Protein AF-A0AAW2QGE9-F1 (afdb_monomer)

Solvent-accessible surface area (backbone atoms only — not comparable to full-atom values): 7612 Å² total; per-residue (Å²): 109,71,64,53,29,73,77,68,67,54,54,62,68,61,48,29,54,50,45,50,55,50,53,77,72,43,69,96,86,63,92,68,55,88,36,48,67,51,45,48,47,55,51,52,72,63,53,71,72,66,48,79,38,43,23,31,71,86,64,82,50,62,44,52,81,90,42,48,84,54,62,49,35,92,86,76,66,45,52,31,42,72,37,82,89,77,62,40,60,54,27,75,43,81,44,66,64,59,68,68,48,50,53,51,50,52,51,50,49,54,70,74,48,74,70,83,78,74,78,73,76,79,77,127

Foldseek 3Di:
DVVCCVVVVDDQVVQQVVQVVVCVVDPVPAPGQNGPVSVVVLVVLLVFDWDKWQAFLVRPDTCDDPNVPDQADPPPRGGQAPDPVVRHGPDIDIHGDPVSNVVSVVVCCCVRDVPDPPPPPPDD

Radius of gyration: 22.8 Å; Cα contacts (8 Å, |Δi|>4): 123; chains: 1; bounding box: 50×19×60 Å

Mean predicted aligned error: 11.17 Å

Structure (mmCIF, N/CA/C/O backbone):
data_AF-A0AAW2QGE9-F1
#
_entry.id   AF-A0AAW2QGE9-F1
#
loop_
_atom_site.group_PDB
_atom_site.id
_atom_site.type_symbol
_atom_site.label_atom_id
_atom_site.label_alt_id
_atom_site.label_comp_id
_atom_site.label_asym_id
_atom_site.label_entity_id
_atom_site.label_seq_id
_atom_site.pdbx_PDB_ins_code
_atom_site.Cartn_x
_atom_site.Cartn_y
_atom_site.Cartn_z
_atom_site.occupancy
_atom_site.B_iso_or_equiv
_atom_site.auth_seq_id
_atom_site.auth_comp_id
_atom_site.auth_asym_id
_atom_site.auth_atom_id
_atom_site.pdbx_PDB_model_num
ATOM 1 N N . MET A 1 1 ? 14.326 -8.082 -13.472 1.00 71.75 1 MET A N 1
ATOM 2 C CA . MET A 1 1 ? 15.518 -7.233 -13.233 1.00 71.75 1 MET A CA 1
ATOM 3 C C . MET A 1 1 ? 15.509 -6.536 -11.875 1.00 71.75 1 MET A C 1
ATOM 5 O O . MET A 1 1 ? 16.349 -6.868 -11.055 1.00 71.75 1 MET A O 1
ATOM 9 N N . LEU A 1 2 ? 14.560 -5.638 -11.576 1.00 82.00 2 LEU A N 1
ATOM 10 C CA . LEU A 1 2 ? 14.569 -4.886 -10.303 1.00 82.00 2 LEU A CA 1
ATOM 11 C C . LEU A 1 2 ? 14.412 -5.759 -9.047 1.00 82.00 2 LEU A C 1
ATOM 13 O O . LEU A 1 2 ? 15.006 -5.464 -8.017 1.00 82.00 2 LEU A O 1
ATOM 17 N N . GLN A 1 3 ? 13.674 -6.869 -9.144 1.00 79.88 3 GLN A N 1
ATOM 18 C CA . GLN A 1 3 ? 13.571 -7.849 -8.055 1.00 79.88 3 GLN A CA 1
ATOM 19 C C . GLN A 1 3 ? 14.913 -8.542 -7.779 1.00 79.88 3 GLN A C 1
ATOM 21 O O . GLN A 1 3 ? 15.304 -8.670 -6.628 1.00 79.88 3 GLN A O 1
ATOM 26 N N . LEU A 1 4 ? 15.670 -8.905 -8.823 1.00 81.38 4 LEU A N 1
ATOM 27 C CA . LEU A 1 4 ? 17.019 -9.470 -8.674 1.00 81.38 4 LEU A CA 1
ATOM 28 C C . LEU A 1 4 ? 17.980 -8.454 -8.056 1.00 81.38 4 LEU A C 1
ATOM 30 O O . LEU A 1 4 ? 18.807 -8.814 -7.231 1.00 81.38 4 LEU A O 1
ATOM 34 N N . LYS A 1 5 ? 17.829 -7.165 -8.376 1.00 84.88 5 LYS A N 1
ATOM 35 C CA . LYS A 1 5 ? 18.583 -6.110 -7.698 1.00 84.88 5 LYS A CA 1
ATOM 36 C C . LYS A 1 5 ? 18.309 -6.068 -6.197 1.00 84.88 5 LYS A C 1
ATOM 38 O O . LYS A 1 5 ? 19.254 -6.004 -5.421 1.00 84.88 5 LYS A O 1
ATOM 43 N N . ALA A 1 6 ? 17.037 -6.103 -5.806 1.00 84.75 6 ALA A N 1
ATOM 44 C CA . ALA A 1 6 ? 16.633 -6.047 -4.405 1.00 84.75 6 ALA A CA 1
ATOM 45 C C . ALA A 1 6 ? 17.033 -7.312 -3.626 1.00 84.75 6 ALA A C 1
ATOM 47 O O . ALA A 1 6 ? 17.499 -7.211 -2.498 1.00 84.75 6 ALA A O 1
ATOM 48 N N . LEU A 1 7 ? 16.875 -8.490 -4.235 1.00 89.19 7 LEU A N 1
ATOM 49 C CA . LEU A 1 7 ? 17.130 -9.780 -3.589 1.00 89.19 7 LEU A CA 1
ATOM 50 C C . LEU A 1 7 ? 18.610 -10.178 -3.603 1.00 89.19 7 LEU A C 1
ATOM 52 O O . LEU A 1 7 ? 19.083 -10.804 -2.662 1.00 89.19 7 LEU A O 1
ATOM 56 N N . CYS A 1 8 ? 19.341 -9.824 -4.661 1.00 87.81 8 CYS A N 1
ATOM 57 C CA . CYS A 1 8 ? 20.724 -10.252 -4.883 1.00 87.81 8 CYS A CA 1
ATOM 58 C C . CYS A 1 8 ? 21.737 -9.100 -4.789 1.00 87.81 8 CYS A C 1
ATOM 60 O O . CYS A 1 8 ? 22.904 -9.292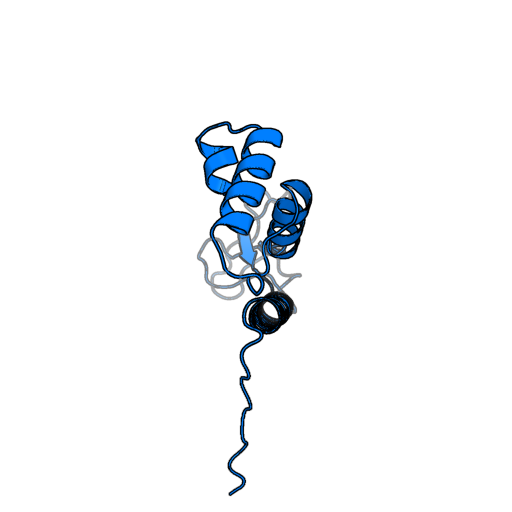 -5.117 1.00 87.81 8 CYS A O 1
ATOM 62 N N . GLY A 1 9 ? 21.314 -7.895 -4.390 1.00 88.50 9 GLY A N 1
ATOM 63 C CA . GLY A 1 9 ? 22.213 -6.767 -4.119 1.00 88.50 9 GLY A CA 1
ATOM 64 C C . GLY A 1 9 ? 22.926 -6.189 -5.346 1.00 88.50 9 GLY A C 1
ATOM 65 O O . GLY A 1 9 ? 24.028 -5.659 -5.222 1.00 88.50 9 GLY A O 1
ATOM 66 N N . TRP A 1 10 ? 22.339 -6.288 -6.543 1.00 91.56 10 TRP A N 1
ATOM 67 C CA . TRP A 1 10 ? 22.992 -5.781 -7.756 1.00 91.56 10 TRP A CA 1
ATOM 68 C C . TRP A 1 10 ? 23.181 -4.260 -7.711 1.00 91.56 10 TRP A C 1
ATOM 70 O O . TRP A 1 10 ? 22.371 -3.517 -7.147 1.00 91.56 10 TRP A O 1
ATOM 80 N N . THR A 1 11 ? 24.228 -3.763 -8.367 1.00 91.19 11 THR A N 1
ATOM 81 C CA . THR A 1 11 ? 24.456 -2.317 -8.512 1.00 91.19 11 THR A CA 1
ATOM 82 C C . THR A 1 11 ? 23.564 -1.734 -9.616 1.00 91.19 11 THR A C 1
ATOM 84 O O . THR A 1 11 ? 22.894 -2.467 -10.340 1.00 91.19 11 THR A O 1
ATOM 87 N N . ASN A 1 12 ? 23.451 -0.403 -9.717 1.00 91.44 12 ASN A N 1
ATOM 88 C CA . ASN A 1 12 ? 22.713 0.209 -10.840 1.00 91.44 12 ASN A CA 1
ATOM 89 C C . ASN A 1 12 ? 23.444 -0.076 -12.160 1.00 91.44 12 ASN A C 1
ATOM 91 O O . ASN A 1 12 ? 22.827 -0.550 -13.103 1.00 91.44 12 ASN A O 1
ATOM 95 N N . LYS A 1 13 ? 24.777 0.061 -12.154 1.00 91.56 13 LYS A N 1
ATOM 96 C CA . LYS A 1 13 ? 25.641 -0.213 -13.309 1.00 91.56 13 LYS A CA 1
ATOM 97 C C . LYS A 1 13 ? 25.466 -1.629 -13.860 1.00 91.56 13 LYS A C 1
ATOM 99 O O . LYS A 1 13 ? 25.402 -1.809 -15.065 1.00 91.56 13 LYS A O 1
ATOM 104 N N . SER A 1 14 ? 25.357 -2.639 -12.993 1.00 91.19 14 SER A N 1
ATOM 105 C CA . SER A 1 14 ? 25.159 -4.020 -13.454 1.00 91.19 14 SER A CA 1
ATOM 106 C C . SER A 1 14 ? 23.769 -4.263 -14.053 1.00 91.19 14 SER A C 1
ATOM 108 O O . SER A 1 14 ? 23.618 -5.153 -14.881 1.00 91.19 14 SER A O 1
ATOM 110 N N . ILE A 1 15 ? 22.753 -3.484 -13.660 1.00 91.12 15 ILE A N 1
ATOM 111 C CA . ILE A 1 15 ? 21.438 -3.498 -14.320 1.00 91.12 15 ILE A CA 1
ATOM 112 C C . ILE A 1 15 ? 21.526 -2.813 -15.688 1.00 91.12 15 ILE A C 1
ATOM 114 O O . ILE A 1 15 ? 20.964 -3.334 -16.644 1.00 91.12 15 ILE A O 1
ATOM 118 N N . ASP A 1 16 ? 22.237 -1.689 -15.789 1.00 91.94 16 ASP A N 1
ATOM 119 C CA . ASP A 1 16 ? 22.404 -0.952 -17.048 1.00 91.94 16 ASP A CA 1
ATOM 120 C C . ASP A 1 16 ? 23.123 -1.810 -18.104 1.00 91.94 16 ASP A C 1
ATOM 122 O O . ASP A 1 16 ? 22.611 -1.973 -19.208 1.00 91.94 16 ASP A O 1
ATOM 126 N N . LEU A 1 17 ? 24.221 -2.475 -17.723 1.00 91.75 17 LEU A N 1
ATOM 127 C CA . LEU A 1 17 ? 24.938 -3.420 -18.591 1.00 91.75 17 LEU A CA 1
ATOM 128 C C . LEU A 1 17 ? 24.062 -4.606 -19.015 1.00 91.75 17 LEU A C 1
ATOM 130 O O . LEU A 1 17 ? 24.101 -5.039 -20.162 1.00 91.75 17 LEU A O 1
ATOM 134 N N . LEU A 1 18 ? 23.235 -5.134 -18.106 1.00 90.75 18 LEU A N 1
ATOM 135 C CA . LEU A 1 18 ? 22.286 -6.189 -18.457 1.00 90.75 18 LEU A CA 1
ATOM 136 C C . LEU A 1 18 ? 21.242 -5.688 -19.470 1.00 90.75 18 LEU A C 1
ATOM 138 O O . LEU A 1 18 ? 20.872 -6.429 -20.374 1.00 90.75 18 LEU A O 1
ATOM 142 N N . LEU A 1 19 ? 20.765 -4.448 -19.338 1.00 89.75 19 LEU A N 1
ATOM 143 C CA . LEU A 1 19 ? 19.826 -3.844 -20.289 1.00 89.75 19 LEU A CA 1
ATOM 144 C C . LEU A 1 19 ? 20.453 -3.615 -21.667 1.00 89.75 19 LEU A C 1
ATOM 146 O O . LEU A 1 19 ? 19.739 -3.694 -22.663 1.00 89.75 19 LEU A O 1
ATOM 150 N N . GLU A 1 20 ? 21.746 -3.310 -21.740 1.00 89.31 20 GLU A N 1
ATOM 151 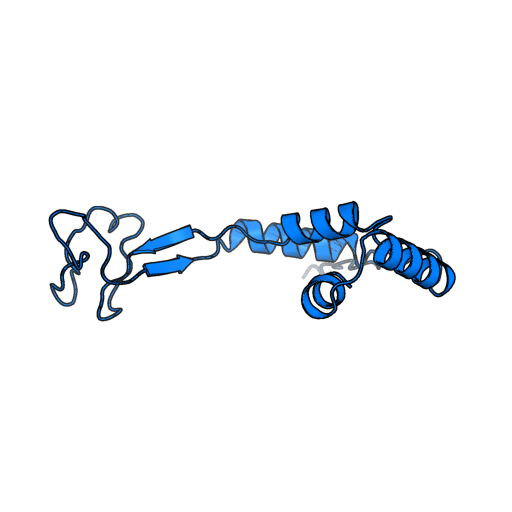C CA . GLU A 1 20 ? 22.499 -3.233 -23.002 1.00 89.31 20 GLU A CA 1
ATOM 152 C C . GLU A 1 20 ? 22.613 -4.614 -23.656 1.00 89.31 20 GLU A C 1
ATOM 154 O O . GLU A 1 20 ? 22.162 -4.788 -24.782 1.00 89.31 20 GLU A O 1
ATOM 159 N N . LEU A 1 21 ? 23.061 -5.628 -22.908 1.00 90.25 21 LEU A N 1
ATOM 160 C CA . LEU A 1 21 ? 23.155 -7.005 -23.410 1.00 90.25 21 LEU A CA 1
ATOM 161 C C . LEU A 1 21 ? 21.813 -7.543 -23.917 1.00 90.25 21 LEU A C 1
ATOM 163 O O . LEU A 1 21 ? 21.751 -8.242 -24.927 1.00 90.25 21 LEU A O 1
ATOM 167 N N . LEU A 1 22 ? 20.724 -7.236 -23.207 1.00 88.19 22 LEU A N 1
ATOM 168 C CA . LEU A 1 22 ? 19.386 -7.638 -23.630 1.00 88.19 22 LEU A CA 1
ATOM 169 C C . LEU A 1 22 ? 18.967 -6.914 -24.911 1.00 88.19 22 LEU A C 1
ATOM 171 O O . LEU A 1 22 ? 18.371 -7.553 -25.769 1.00 88.19 22 LEU A O 1
ATOM 175 N N . ARG A 1 23 ? 19.296 -5.626 -25.070 1.00 86.12 23 ARG A N 1
ATOM 176 C CA . ARG A 1 23 ? 19.019 -4.884 -26.310 1.00 86.12 23 ARG A CA 1
ATOM 177 C C . ARG A 1 23 ? 19.744 -5.495 -27.504 1.00 86.12 23 ARG A C 1
ATOM 179 O O . ARG A 1 23 ? 19.101 -5.706 -28.519 1.00 86.12 23 ARG A O 1
ATOM 186 N N . ASP A 1 24 ? 21.008 -5.871 -27.345 1.00 85.38 24 ASP A N 1
ATOM 187 C CA . ASP A 1 24 ? 21.781 -6.522 -28.412 1.00 85.38 24 ASP A CA 1
ATOM 188 C C . ASP A 1 24 ? 21.257 -7.930 -28.753 1.00 85.38 24 ASP A C 1
ATOM 190 O O . ASP A 1 24 ? 21.447 -8.429 -29.861 1.00 85.38 24 ASP A O 1
ATOM 194 N N . SER A 1 25 ? 20.608 -8.593 -27.790 1.00 88.12 25 SER A N 1
ATOM 195 C CA . SER A 1 25 ? 20.089 -9.958 -27.946 1.00 88.12 25 SER A CA 1
ATOM 196 C C . SER A 1 25 ? 18.678 -10.020 -28.542 1.00 88.12 25 SER A C 1
ATOM 198 O O . SER A 1 25 ? 18.263 -11.079 -29.017 1.00 88.12 25 SER A O 1
ATOM 200 N N . PHE A 1 26 ? 17.912 -8.928 -28.480 1.00 83.12 26 PHE A N 1
ATOM 201 C CA . PHE A 1 26 ? 16.544 -8.855 -28.992 1.00 83.12 26 PHE A CA 1
ATOM 202 C C . PHE A 1 26 ? 16.488 -8.068 -30.311 1.00 83.12 26 PHE A C 1
ATOM 204 O O . PHE A 1 26 ? 17.303 -7.182 -30.532 1.00 83.12 26 PHE A O 1
ATOM 211 N N . PRO A 1 27 ? 15.520 -8.356 -31.200 1.00 77.50 27 PRO A N 1
ATOM 212 C CA . PRO A 1 27 ? 15.296 -7.528 -32.384 1.00 77.50 27 PRO A CA 1
ATOM 213 C C . PRO A 1 27 ? 14.870 -6.099 -31.983 1.00 77.50 27 PRO A C 1
ATOM 215 O O . PRO A 1 27 ? 14.246 -5.922 -30.933 1.00 77.50 27 PRO A O 1
ATOM 218 N N . ASP A 1 28 ? 15.155 -5.102 -32.835 1.00 67.62 28 ASP A N 1
ATOM 219 C CA . ASP A 1 28 ? 15.033 -3.640 -32.594 1.00 67.62 28 ASP A CA 1
ATOM 220 C C . ASP A 1 28 ? 13.666 -3.141 -32.069 1.00 67.62 28 ASP A C 1
ATOM 222 O O . ASP A 1 28 ? 13.500 -1.996 -31.655 1.00 67.62 28 ASP A O 1
ATOM 226 N N . ASN A 1 29 ? 12.654 -3.996 -32.084 1.00 66.06 29 ASN A N 1
ATOM 227 C CA . ASN A 1 29 ? 11.254 -3.720 -31.794 1.00 66.06 29 ASN A CA 1
ATOM 228 C C . ASN A 1 29 ? 10.821 -4.078 -30.354 1.00 66.06 29 ASN A C 1
ATOM 230 O O . ASN A 1 29 ? 9.621 -4.139 -30.074 1.00 66.06 29 ASN A O 1
ATOM 234 N N . VAL A 1 30 ? 11.758 -4.296 -29.421 1.00 75.62 30 VAL A N 1
ATOM 235 C CA . VAL A 1 30 ? 11.445 -4.519 -27.996 1.00 75.62 30 VAL A CA 1
ATOM 236 C C . VAL A 1 30 ? 11.619 -3.233 -27.175 1.00 75.62 30 VAL A C 1
ATOM 238 O O . VAL A 1 30 ? 12.721 -2.715 -27.020 1.00 75.62 30 VAL A O 1
ATOM 241 N N . ASN A 1 31 ? 10.526 -2.756 -26.566 1.00 76.75 31 ASN A N 1
ATOM 242 C CA . ASN A 1 31 ? 10.516 -1.591 -25.669 1.00 76.75 31 ASN A CA 1
ATOM 243 C C . ASN A 1 31 ? 11.141 -1.919 -24.296 1.00 76.75 31 ASN A C 1
ATOM 245 O O . ASN A 1 31 ? 10.435 -2.177 -23.317 1.00 76.75 31 ASN A O 1
ATOM 249 N N . LEU A 1 32 ? 12.474 -1.917 -24.227 1.00 84.44 32 LEU A N 1
ATOM 250 C CA . LEU A 1 32 ? 13.249 -2.033 -22.987 1.00 84.44 32 LEU A CA 1
ATOM 251 C C . LEU A 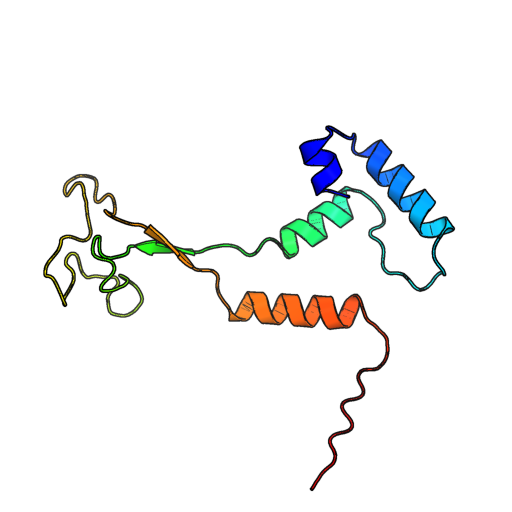1 32 ? 13.560 -0.641 -22.402 1.00 84.44 32 LEU A C 1
ATOM 253 O O . LEU A 1 32 ? 13.814 0.293 -23.160 1.00 84.44 32 LEU A O 1
ATOM 257 N N . PRO A 1 33 ? 13.576 -0.479 -21.065 1.00 87.12 33 PRO A N 1
ATOM 258 C CA . PRO A 1 33 ? 14.031 0.763 -20.441 1.00 87.12 33 PRO A CA 1
ATOM 259 C C . PRO A 1 33 ? 15.518 1.007 -20.735 1.00 87.12 33 PRO A C 1
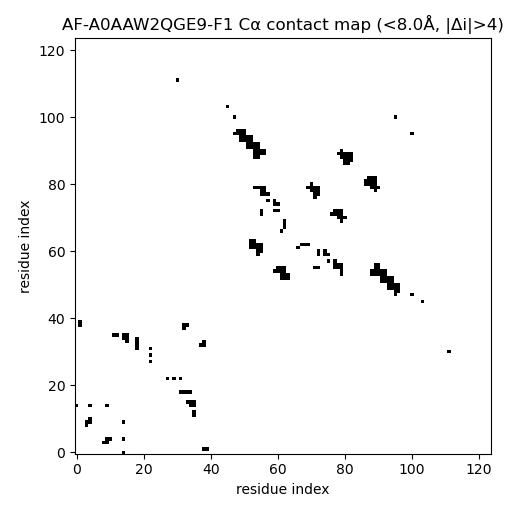ATOM 261 O O . PRO A 1 33 ? 16.308 0.062 -20.743 1.00 87.12 33 PRO A O 1
ATOM 264 N N . ALA A 1 34 ? 15.917 2.267 -20.922 1.00 85.50 34 ALA A N 1
ATOM 265 C CA . ALA A 1 34 ? 17.288 2.612 -21.300 1.00 85.50 34 ALA A CA 1
ATOM 266 C C . ALA A 1 34 ? 18.296 2.395 -20.162 1.00 85.50 34 ALA A C 1
ATOM 268 O O . ALA A 1 34 ? 19.475 2.150 -20.414 1.00 85.50 34 ALA A O 1
ATOM 269 N N . ASN A 1 35 ? 17.841 2.502 -18.912 1.00 89.56 35 ASN A N 1
ATOM 270 C CA . ASN A 1 35 ? 18.657 2.330 -17.713 1.00 89.56 35 ASN A CA 1
ATOM 271 C C . ASN A 1 35 ? 17.802 1.936 -16.495 1.00 89.56 35 ASN A C 1
ATOM 273 O O . ASN A 1 35 ? 16.567 1.886 -16.534 1.00 89.56 35 ASN A O 1
ATOM 277 N N . TYR A 1 36 ? 18.477 1.689 -15.376 1.00 89.75 36 TYR A N 1
ATOM 278 C CA . TYR A 1 36 ? 17.878 1.365 -14.090 1.00 89.75 36 TYR A CA 1
ATOM 279 C C . TYR A 1 36 ? 16.837 2.394 -13.632 1.00 89.75 36 TYR A C 1
ATOM 281 O O . TYR A 1 36 ? 15.787 2.001 -13.125 1.00 89.75 36 TYR A O 1
ATOM 289 N N . TYR A 1 37 ? 17.102 3.692 -13.789 1.00 89.25 37 TYR A N 1
ATOM 290 C CA . TYR A 1 37 ? 16.197 4.740 -13.314 1.00 89.25 37 TYR A CA 1
ATOM 291 C C . TYR A 1 37 ? 14.898 4.771 -14.111 1.00 89.25 37 TYR A C 1
ATOM 293 O O . TYR A 1 37 ? 13.832 4.928 -13.522 1.00 89.25 37 TYR A O 1
ATOM 301 N N . GLU A 1 38 ? 14.958 4.559 -15.423 1.00 87.06 38 GLU A N 1
ATOM 302 C CA . GLU A 1 38 ? 13.759 4.408 -16.248 1.00 87.06 38 GLU A CA 1
ATOM 303 C C . GLU A 1 38 ? 12.974 3.153 -15.87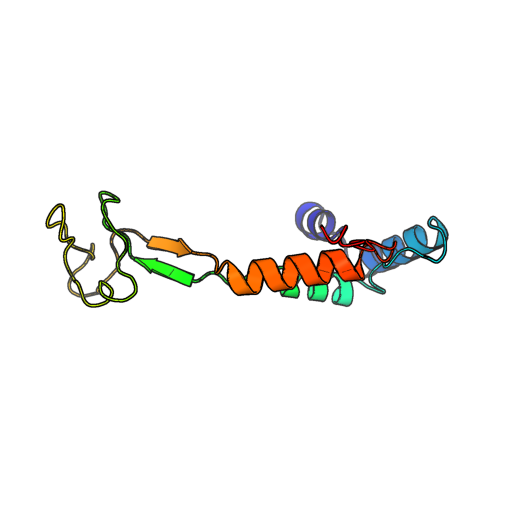2 1.00 87.06 38 GLU A C 1
ATOM 305 O O . GLU A 1 38 ? 11.761 3.221 -15.675 1.00 87.06 38 GLU A O 1
ATOM 310 N N . ALA A 1 39 ? 13.658 2.022 -15.671 1.00 86.25 39 ALA A N 1
ATOM 311 C CA . ALA A 1 39 ? 13.020 0.796 -15.200 1.00 86.25 39 ALA A CA 1
ATOM 312 C C . ALA A 1 39 ? 12.341 1.002 -13.833 1.00 86.25 39 ALA A C 1
ATOM 314 O O . ALA A 1 39 ? 11.210 0.554 -13.607 1.00 86.25 39 ALA A O 1
ATOM 315 N N . GLN A 1 40 ? 13.015 1.706 -12.921 1.00 85.75 40 GLN A N 1
ATOM 316 C CA . GLN A 1 40 ? 12.502 2.047 -11.600 1.00 85.75 40 GLN A CA 1
ATOM 317 C C . GLN A 1 40 ? 11.313 3.006 -11.699 1.00 85.75 40 GLN A C 1
ATOM 319 O O . GLN A 1 40 ? 10.322 2.798 -11.007 1.00 85.75 40 GLN A O 1
ATOM 324 N N . LYS A 1 41 ? 11.368 4.008 -12.580 1.00 84.94 41 LYS A N 1
ATOM 325 C CA . LYS A 1 41 ? 10.272 4.947 -12.833 1.00 84.94 41 LYS A CA 1
ATOM 326 C C . LYS A 1 41 ? 9.037 4.222 -13.351 1.00 84.94 41 LYS A C 1
ATOM 328 O O . LYS A 1 41 ? 7.985 4.358 -12.746 1.00 84.94 41 LYS A O 1
ATOM 333 N N . ILE A 1 42 ? 9.181 3.376 -14.371 1.00 80.50 42 ILE A N 1
ATOM 334 C CA . ILE A 1 42 ? 8.083 2.550 -14.898 1.00 80.50 42 ILE A CA 1
ATOM 335 C C . ILE A 1 42 ? 7.482 1.692 -13.779 1.00 80.50 42 ILE A C 1
ATOM 337 O O . ILE A 1 42 ? 6.265 1.606 -13.636 1.00 80.50 42 ILE A O 1
ATOM 341 N N . THR A 1 43 ? 8.327 1.102 -12.931 1.00 78.62 43 THR A N 1
ATOM 342 C CA . THR A 1 43 ? 7.880 0.266 -11.806 1.00 78.62 43 THR A CA 1
ATOM 343 C C . THR A 1 43 ? 7.182 1.069 -10.713 1.00 78.62 43 THR A C 1
ATOM 345 O O . THR A 1 43 ? 6.198 0.596 -10.154 1.00 78.62 43 THR A O 1
ATOM 348 N N . ASN A 1 44 ? 7.639 2.285 -10.427 1.00 77.75 44 ASN A N 1
ATOM 349 C CA . ASN A 1 44 ? 6.993 3.198 -9.487 1.00 77.75 44 ASN A CA 1
ATOM 350 C C . ASN A 1 44 ? 5.672 3.742 -10.048 1.00 77.75 44 ASN A C 1
ATOM 352 O O . ASN A 1 44 ? 4.688 3.846 -9.322 1.00 77.75 44 ASN A O 1
ATOM 356 N N . ASP A 1 45 ? 5.609 4.011 -11.350 1.00 73.56 45 ASP A N 1
ATOM 357 C CA . ASP A 1 45 ? 4.383 4.406 -12.038 1.00 73.56 45 ASP A CA 1
ATOM 358 C C . ASP A 1 45 ? 3.367 3.254 -12.035 1.00 73.56 45 ASP A C 1
ATOM 360 O O . ASP A 1 45 ? 2.166 3.479 -11.865 1.00 73.56 45 ASP A O 1
ATOM 364 N N . LEU A 1 46 ? 3.837 2.009 -12.133 1.00 73.94 46 LEU A N 1
ATOM 365 C CA . LEU A 1 46 ? 3.052 0.788 -11.930 1.00 73.94 46 LEU A CA 1
ATOM 366 C C . LEU A 1 46 ? 2.719 0.522 -10.454 1.00 73.94 46 LEU A C 1
ATOM 368 O O . LEU A 1 46 ? 1.737 -0.167 -10.176 1.00 73.94 46 LEU A O 1
ATOM 372 N N . ALA A 1 47 ? 3.497 1.050 -9.505 1.00 67.06 47 ALA A N 1
ATOM 373 C CA . ALA A 1 47 ? 3.276 0.882 -8.074 1.00 67.06 47 ALA A CA 1
ATOM 374 C C . ALA A 1 47 ? 2.036 1.677 -7.656 1.00 67.06 47 ALA A C 1
ATOM 376 O O . ALA A 1 47 ? 2.066 2.842 -7.266 1.00 67.06 47 ALA A O 1
ATOM 377 N N . PHE A 1 48 ? 0.895 1.016 -7.799 1.00 68.44 48 PHE A N 1
ATOM 378 C CA . PHE A 1 48 ? -0.410 1.557 -7.487 1.00 68.44 48 PHE A CA 1
ATOM 379 C C . PHE A 1 48 ? -0.463 2.009 -6.029 1.00 68.44 48 PHE A C 1
ATOM 381 O O . PHE A 1 48 ? -0.354 1.188 -5.114 1.00 68.44 48 PHE A O 1
ATOM 388 N N . THR A 1 49 ? -0.670 3.308 -5.828 1.00 73.25 49 THR A N 1
ATOM 389 C CA . THR A 1 49 ? -0.987 3.879 -4.523 1.00 73.25 49 THR A CA 1
ATOM 390 C C . THR A 1 49 ? -2.157 3.114 -3.901 1.00 73.25 49 THR A C 1
ATOM 392 O O . THR A 1 49 ? -3.108 2.721 -4.588 1.00 73.25 49 THR A O 1
ATOM 395 N N . TYR A 1 50 ? -2.061 2.840 -2.601 1.00 84.31 50 TYR A N 1
ATOM 396 C CA . TYR A 1 50 ? -3.127 2.195 -1.844 1.00 84.31 50 TYR A CA 1
ATOM 397 C C . TYR A 1 50 ? -3.760 3.195 -0.887 1.00 84.31 50 TYR A C 1
ATOM 399 O O . TYR A 1 50 ? -3.082 3.996 -0.248 1.00 84.31 50 TYR A O 1
ATOM 407 N N . GLU A 1 51 ? -5.074 3.113 -0.767 1.00 88.31 51 GLU A N 1
ATOM 408 C CA . GLU A 1 51 ? -5.839 3.805 0.255 1.00 88.31 51 GLU A CA 1
ATOM 409 C C . GLU A 1 51 ? -6.005 2.862 1.441 1.00 88.31 51 GLU A C 1
ATOM 411 O O . GLU A 1 51 ? -6.271 1.671 1.275 1.00 88.31 51 GLU A O 1
ATOM 416 N N . THR A 1 52 ? -5.845 3.375 2.655 1.00 92.06 52 THR A N 1
ATOM 417 C CA . THR A 1 52 ? -6.141 2.595 3.859 1.00 92.06 52 THR A CA 1
ATOM 418 C C . THR A 1 52 ? -7.546 2.944 4.324 1.00 92.06 52 THR A C 1
ATOM 420 O O . THR A 1 52 ? -7.855 4.115 4.514 1.00 92.06 52 THR A O 1
ATOM 423 N N . ILE A 1 53 ? -8.394 1.932 4.486 1.00 94.12 53 ILE A N 1
ATOM 424 C CA . ILE A 1 53 ? -9.778 2.066 4.941 1.00 94.12 53 ILE A CA 1
ATOM 425 C C . ILE A 1 53 ? -9.918 1.321 6.260 1.00 94.12 53 ILE A C 1
ATOM 427 O O . ILE A 1 53 ? -9.436 0.193 6.398 1.00 94.12 53 ILE A O 1
ATOM 431 N N . ASP A 1 54 ? -10.608 1.924 7.217 1.00 95.00 54 ASP A N 1
ATOM 432 C CA . ASP A 1 54 ? -10.920 1.251 8.470 1.00 95.00 54 ASP A CA 1
ATOM 433 C C . ASP A 1 54 ? -12.022 0.214 8.249 1.00 95.00 54 ASP A C 1
ATOM 435 O O . ASP A 1 54 ? -13.000 0.442 7.537 1.00 95.00 54 ASP A O 1
ATOM 439 N N . ALA A 1 55 ? -11.868 -0.942 8.878 1.00 95.94 55 ALA A N 1
ATOM 440 C CA . ALA A 1 55 ? -12.817 -2.037 8.797 1.00 95.94 55 ALA A CA 1
ATOM 441 C C . ALA A 1 55 ? -13.356 -2.362 10.186 1.00 95.94 55 ALA A C 1
ATOM 443 O O . ALA A 1 55 ? -12.662 -2.214 11.195 1.00 95.94 55 ALA A O 1
ATOM 444 N N . CYS A 1 56 ? -14.582 -2.873 10.230 1.00 94.94 56 CYS A N 1
ATOM 445 C CA . CYS A 1 56 ? -15.113 -3.486 11.435 1.00 94.94 56 CYS A CA 1
ATOM 446 C C . CYS A 1 56 ? -14.169 -4.612 11.909 1.00 94.94 56 CYS A C 1
ATOM 448 O O . CYS A 1 56 ? -13.698 -5.393 11.072 1.00 94.94 56 CYS A O 1
ATOM 450 N N . PRO A 1 57 ? -13.905 -4.759 13.222 1.00 94.62 57 PRO A N 1
ATOM 451 C CA . PRO A 1 57 ? -13.085 -5.859 13.739 1.00 94.62 57 PRO A CA 1
ATOM 452 C C . PRO A 1 57 ? -13.628 -7.234 13.315 1.00 94.62 57 PRO A C 1
ATOM 454 O O . PRO A 1 57 ? -12.857 -8.088 12.877 1.00 94.62 57 PRO A O 1
ATOM 457 N N . ASN A 1 58 ? -14.957 -7.388 13.303 1.00 94.62 58 ASN A N 1
ATOM 458 C CA . ASN A 1 58 ? -15.661 -8.592 12.843 1.00 94.62 58 ASN A CA 1
ATOM 459 C C . ASN A 1 58 ? -15.835 -8.671 11.311 1.00 94.62 58 ASN A C 1
ATOM 461 O O . ASN A 1 58 ? -16.486 -9.572 10.805 1.00 94.62 58 ASN A O 1
ATOM 465 N N . SER A 1 59 ? -15.249 -7.741 10.549 1.00 93.31 59 SER A N 1
ATOM 466 C CA . SER A 1 59 ? -15.305 -7.680 9.074 1.00 93.31 59 SER A CA 1
ATOM 467 C C . SER A 1 59 ? -16.701 -7.523 8.457 1.00 93.31 59 SER A C 1
ATOM 469 O O . SER A 1 59 ? -16.864 -7.781 7.271 1.00 93.31 59 SER A O 1
ATOM 471 N N . CYS A 1 60 ? -17.697 -7.076 9.224 1.00 94.19 60 CYS A N 1
ATOM 472 C CA . CYS A 1 60 ? -19.067 -6.917 8.732 1.00 94.19 60 CYS A CA 1
ATOM 473 C C . CYS A 1 60 ? -19.210 -5.775 7.709 1.00 94.19 60 CYS A C 1
ATOM 475 O O . CYS A 1 60 ? -19.982 -5.892 6.766 1.00 94.19 60 CYS A O 1
ATOM 477 N N . MET A 1 61 ? -18.474 -4.673 7.895 1.00 93.81 61 MET A N 1
ATOM 478 C CA . MET A 1 61 ? -18.521 -3.497 7.018 1.00 93.81 61 MET A CA 1
ATOM 479 C C . MET A 1 61 ? -17.187 -2.737 6.987 1.00 93.81 61 MET A C 1
ATOM 481 O O . MET A 1 61 ? -16.316 -2.939 7.844 1.00 93.81 61 MET A O 1
ATOM 485 N N . LEU A 1 62 ? -17.059 -1.835 6.012 1.00 95.06 62 LEU A N 1
ATOM 486 C CA . LEU A 1 62 ? -15.948 -0.896 5.858 1.00 95.06 62 LEU A CA 1
ATOM 487 C C . LEU A 1 62 ? -16.428 0.527 6.155 1.00 95.06 62 LEU A C 1
ATOM 489 O O . LEU A 1 62 ? -17.455 0.950 5.635 1.00 95.06 62 LEU A O 1
ATOM 493 N N . PHE A 1 63 ? -15.656 1.290 6.922 1.00 94.31 63 PHE A N 1
ATOM 494 C CA . PHE A 1 63 ? -15.955 2.687 7.239 1.00 94.31 63 PHE A CA 1
ATOM 495 C C . PHE A 1 63 ? -15.511 3.593 6.079 1.00 94.31 63 PHE A C 1
ATOM 497 O O . PHE A 1 63 ? -14.452 4.224 6.130 1.00 94.31 63 PHE A O 1
ATOM 504 N N . ARG A 1 64 ? -16.284 3.615 4.983 1.00 93.19 64 ARG A N 1
ATOM 505 C CA . ARG A 1 64 ? -15.973 4.379 3.759 1.00 93.19 64 ARG A CA 1
ATOM 506 C C . ARG A 1 64 ? -17.215 5.035 3.160 1.00 93.19 64 ARG A C 1
ATOM 508 O O . ARG A 1 64 ? -18.306 4.486 3.208 1.00 93.19 64 ARG A O 1
ATOM 515 N N . GLY A 1 65 ? -17.030 6.182 2.503 1.00 91.00 65 GLY A N 1
ATOM 516 C CA . GLY A 1 65 ? -18.111 6.865 1.794 1.00 91.00 65 GLY A CA 1
ATOM 517 C C . GLY A 1 65 ? -19.111 7.445 2.788 1.00 91.00 65 GLY A C 1
ATOM 518 O O . GLY A 1 65 ? -18.728 8.254 3.632 1.00 91.00 65 GLY A O 1
ATOM 519 N N . LYS A 1 66 ? -20.368 7.000 2.711 1.00 92.06 66 LYS A N 1
ATOM 520 C CA . LYS A 1 66 ? -21.439 7.428 3.626 1.00 92.06 66 LYS A CA 1
ATOM 521 C C . LYS A 1 66 ? -21.167 6.997 5.072 1.00 92.06 66 LYS A C 1
ATOM 523 O O . LYS A 1 66 ? -21.426 7.759 5.994 1.00 92.06 66 LYS A O 1
ATOM 528 N N . ASP A 1 67 ? -20.506 5.856 5.240 1.00 92.19 67 ASP A N 1
ATOM 529 C CA . ASP A 1 67 ? -20.273 5.222 6.542 1.00 92.19 67 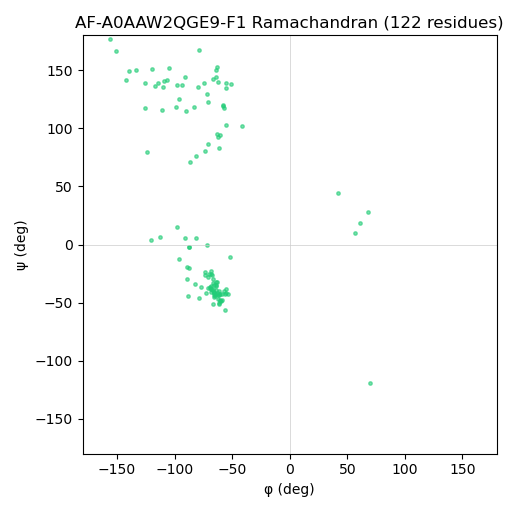ASP A CA 1
ATOM 530 C C . ASP A 1 67 ? -18.957 5.682 7.190 1.00 92.19 67 ASP A C 1
ATOM 532 O O . ASP A 1 67 ? -18.514 5.159 8.211 1.00 92.19 67 ASP A O 1
ATOM 536 N N . SER A 1 68 ? -18.279 6.655 6.575 1.00 90.62 68 SER A N 1
ATOM 537 C CA . SER A 1 68 ? -16.963 7.129 7.017 1.00 90.62 68 SER A CA 1
ATOM 538 C C . SER A 1 68 ? -17.001 7.874 8.356 1.00 90.62 68 SER A C 1
ATOM 540 O O . SER A 1 68 ? -15.990 7.882 9.063 1.00 90.62 68 SER A O 1
ATOM 542 N N . GLY A 1 69 ? -18.149 8.462 8.711 1.00 90.94 69 GLY A N 1
ATOM 543 C CA . GLY A 1 69 ? -18.379 9.161 9.979 1.00 90.94 69 GLY A CA 1
ATOM 544 C C . GLY A 1 69 ? -18.847 8.265 11.126 1.00 90.94 69 GLY A C 1
ATOM 545 O O . GLY A 1 69 ? -19.036 8.761 12.232 1.00 90.94 69 GLY A O 1
ATOM 546 N N . LEU A 1 70 ? -19.053 6.968 10.885 1.00 93.12 70 LEU A N 1
ATOM 547 C CA . LEU A 1 70 ? -19.502 6.050 11.925 1.00 93.12 70 LEU A CA 1
ATOM 548 C C . LEU A 1 70 ? -18.332 5.616 12.816 1.00 93.12 70 LEU A C 1
ATOM 550 O O . LEU A 1 70 ? -17.260 5.228 12.338 1.00 93.12 70 LEU A O 1
ATOM 554 N N . ASP A 1 71 ? -18.587 5.621 14.123 1.00 92.75 71 ASP A N 1
ATOM 555 C CA . ASP A 1 71 ? -17.661 5.128 15.149 1.00 92.75 71 ASP A CA 1
ATOM 556 C C . ASP A 1 71 ? -17.963 3.678 15.559 1.00 92.75 71 ASP A C 1
ATOM 558 O O . ASP A 1 71 ? -17.150 3.025 16.217 1.00 92.75 71 ASP A O 1
ATOM 562 N N . LYS A 1 72 ? -19.127 3.149 15.164 1.00 93.88 72 LYS A N 1
ATOM 563 C CA . LYS A 1 72 ? -19.569 1.779 15.445 1.00 93.88 72 LYS A CA 1
ATOM 564 C C . LYS A 1 72 ? -20.115 1.123 14.185 1.00 93.88 72 LYS A C 1
ATOM 566 O O . LYS A 1 72 ? -20.647 1.789 13.305 1.00 93.88 72 LYS A O 1
ATOM 571 N N . CYS A 1 73 ? -19.967 -0.192 14.108 1.00 94.81 73 CYS A N 1
ATOM 572 C CA . CYS A 1 73 ? -20.527 -0.990 13.028 1.00 94.81 73 CYS A CA 1
ATOM 573 C C . CYS A 1 73 ? -22.052 -1.092 13.164 1.00 94.81 73 CYS A C 1
ATOM 575 O O . CYS A 1 73 ? -22.529 -1.516 14.210 1.00 94.81 73 CYS A O 1
ATOM 577 N N . GLU A 1 74 ? -22.804 -0.812 12.101 1.00 94.94 74 GLU A N 1
ATOM 578 C CA . GLU A 1 74 ? -24.276 -0.897 12.118 1.00 94.94 74 GLU A CA 1
ATOM 579 C C . GLU A 1 74 ? -24.805 -2.336 12.233 1.00 94.94 74 GLU A C 1
ATOM 581 O O . GLU A 1 74 ? -25.921 -2.560 12.685 1.00 94.94 74 GLU A O 1
ATOM 586 N N . ILE A 1 75 ? -23.995 -3.328 11.849 1.00 94.56 75 ILE A N 1
ATOM 587 C CA . ILE A 1 75 ? -24.404 -4.740 11.801 1.00 94.56 75 ILE A CA 1
ATOM 588 C C . ILE A 1 75 ? -24.174 -5.434 13.149 1.00 94.56 75 ILE A C 1
ATOM 590 O O . ILE A 1 75 ? -25.015 -6.197 13.610 1.00 94.56 75 ILE A O 1
ATOM 594 N N . CYS A 1 76 ? -23.016 -5.203 13.779 1.00 95.19 76 CYS A N 1
ATOM 595 C CA . CYS A 1 76 ? -22.621 -5.910 15.005 1.00 95.19 76 CYS A CA 1
ATOM 596 C C . CYS A 1 76 ? -22.378 -4.995 16.210 1.00 95.19 76 CYS A C 1
ATOM 598 O O . CYS A 1 76 ? -21.939 -5.474 17.252 1.00 95.19 76 CYS A O 1
ATOM 600 N N . ASN A 1 77 ? -22.607 -3.684 16.075 1.00 93.94 77 ASN A N 1
ATOM 601 C CA . ASN A 1 77 ? -22.380 -2.661 17.105 1.00 93.94 77 ASN A CA 1
ATOM 602 C C . ASN A 1 77 ? -20.948 -2.587 17.666 1.00 93.94 77 ASN A C 1
ATOM 604 O O . ASN A 1 77 ? -20.690 -1.853 18.623 1.00 93.94 77 ASN A O 1
ATOM 608 N N . ALA A 1 78 ? -19.994 -3.297 17.057 1.00 93.69 78 ALA A N 1
ATOM 609 C CA . ALA A 1 78 ? -18.598 -3.254 17.458 1.00 93.69 78 ALA A CA 1
ATOM 610 C C . ALA A 1 78 ? -17.989 -1.872 17.187 1.00 93.69 78 ALA A C 1
ATOM 612 O O . ALA A 1 78 ? -18.266 -1.242 16.163 1.00 93.69 78 ALA A O 1
ATOM 613 N N . SER A 1 79 ? -17.119 -1.430 18.095 1.00 93.88 79 SER A N 1
ATOM 614 C CA . SER A 1 79 ? -16.357 -0.190 17.941 1.00 93.88 79 SER A CA 1
ATOM 615 C C . SER A 1 79 ? -15.431 -0.254 16.724 1.00 93.88 79 SER A C 1
ATOM 617 O O . SER A 1 79 ? -14.765 -1.265 16.476 1.00 93.88 79 SER A O 1
ATOM 619 N N . ARG A 1 80 ? -15.339 0.859 15.995 1.00 93.88 80 ARG A N 1
ATOM 620 C CA . ARG A 1 80 ? -14.331 1.088 14.955 1.00 93.88 80 ARG A CA 1
ATOM 621 C C . ARG A 1 80 ? -12.919 1.125 15.528 1.00 93.88 80 ARG A C 1
ATOM 623 O O . ARG A 1 80 ? -11.976 0.701 14.860 1.00 93.88 80 ARG A O 1
ATOM 630 N N . TYR A 1 81 ? -12.763 1.647 16.742 1.00 95.06 81 TYR A N 1
ATOM 631 C CA . TYR A 1 81 ? -11.472 1.930 17.362 1.00 95.06 81 TYR A CA 1
ATOM 632 C C . TYR A 1 81 ? -11.138 0.923 18.468 1.00 95.06 81 TYR A C 1
ATOM 634 O O . TYR A 1 81 ? -12.015 0.515 19.229 1.00 95.06 81 TYR A O 1
ATOM 642 N N . LYS A 1 82 ? -9.857 0.543 18.557 1.00 89.88 82 LYS A N 1
ATOM 643 C CA . LYS A 1 82 ? -9.277 -0.227 19.675 1.00 89.88 82 LYS A CA 1
ATOM 644 C C . LYS A 1 82 ? -9.026 0.646 20.901 1.00 89.88 82 LYS A C 1
ATOM 646 O O . LYS A 1 82 ? -9.191 0.183 22.019 1.00 89.88 82 LYS A O 1
ATOM 651 N N . ASP A 1 83 ? -8.613 1.883 20.656 1.00 86.75 83 ASP A N 1
ATOM 652 C CA . ASP A 1 83 ? -8.330 2.903 21.661 1.00 86.75 83 ASP A CA 1
ATOM 653 C C . ASP A 1 83 ? -9.165 4.136 21.304 1.00 86.75 83 ASP A C 1
ATOM 655 O O . ASP A 1 83 ? -9.022 4.689 20.206 1.00 86.75 83 ASP A O 1
ATOM 659 N N . THR A 1 84 ? -10.079 4.509 22.197 1.00 77.25 84 THR A N 1
ATOM 660 C CA . THR A 1 84 ? -11.009 5.630 22.022 1.00 77.25 84 THR A CA 1
ATOM 661 C C . THR A 1 84 ? -10.338 6.991 22.171 1.00 77.25 84 THR A C 1
ATOM 663 O O . THR A 1 84 ? -10.799 7.944 21.549 1.00 77.25 84 THR A O 1
ATOM 666 N N . GLU A 1 85 ? -9.238 7.091 22.922 1.00 81.56 85 GLU A N 1
ATOM 667 C CA . GLU A 1 85 ? -8.504 8.347 23.112 1.00 81.56 85 GLU A CA 1
ATOM 668 C C . GLU A 1 85 ? -7.626 8.646 21.896 1.00 81.56 85 GLU A C 1
ATOM 670 O O . GLU A 1 85 ? -7.648 9.746 21.347 1.00 81.56 85 GLU A O 1
ATOM 675 N N . LYS A 1 86 ? -6.901 7.630 21.409 1.00 83.88 86 LYS A N 1
ATOM 676 C CA . LYS A 1 86 ? -6.010 7.761 20.242 1.00 83.88 86 LYS A CA 1
ATOM 677 C C . LYS A 1 86 ? -6.709 7.525 18.903 1.00 83.88 86 LYS A C 1
ATOM 679 O O . LYS A 1 86 ? -6.047 7.570 17.866 1.00 83.88 86 LYS A O 1
ATOM 684 N N . LYS A 1 87 ? -8.010 7.197 18.913 1.00 85.88 87 LYS A N 1
ATOM 685 C CA . LYS A 1 87 ? -8.824 6.821 17.737 1.00 85.88 87 LYS A CA 1
ATOM 686 C C . LYS A 1 87 ? -8.084 5.885 16.778 1.00 85.88 87 LYS A C 1
ATOM 688 O O . LYS A 1 87 ? -8.092 6.040 15.555 1.00 85.88 87 LYS A O 1
ATOM 693 N N . THR A 1 88 ? -7.413 4.881 17.337 1.00 89.56 88 THR A N 1
ATOM 694 C CA . THR A 1 88 ? -6.677 3.906 16.526 1.00 89.56 88 THR A CA 1
ATOM 695 C C . THR A 1 88 ? -7.639 2.838 16.031 1.00 89.56 88 THR A C 1
ATOM 697 O O . THR A 1 88 ? -8.242 2.123 16.831 1.00 89.56 88 THR A O 1
ATOM 700 N N . ALA A 1 89 ? -7.793 2.729 14.711 1.00 91.69 89 ALA A N 1
ATOM 701 C CA . ALA A 1 89 ? -8.688 1.761 14.088 1.00 91.69 89 ALA A CA 1
ATOM 702 C C . ALA A 1 89 ? -8.377 0.326 14.532 1.00 91.69 89 ALA A C 1
ATOM 704 O O . ALA A 1 89 ? -7.221 -0.106 14.554 1.00 91.69 89 ALA A O 1
ATOM 705 N N . ALA A 1 90 ? -9.421 -0.430 14.860 1.00 93.25 90 ALA A N 1
ATOM 706 C CA . ALA A 1 90 ? -9.294 -1.801 15.323 1.00 93.25 90 ALA A CA 1
ATOM 707 C C . ALA A 1 90 ? -8.757 -2.727 14.227 1.00 93.25 90 ALA A C 1
ATOM 709 O O . ALA A 1 90 ? -7.922 -3.601 14.495 1.00 93.25 90 ALA A O 1
ATOM 710 N N . LYS A 1 91 ? -9.206 -2.491 12.991 1.00 94.56 91 LYS A N 1
ATOM 711 C CA . LYS A 1 91 ? -8.795 -3.203 11.786 1.00 94.56 91 LYS A CA 1
ATOM 712 C C . LYS A 1 91 ? -8.695 -2.224 10.618 1.00 94.56 91 LYS A C 1
ATOM 714 O O . LYS A 1 91 ? -9.516 -1.322 10.483 1.00 94.56 91 LYS A O 1
ATOM 719 N N . ARG A 1 92 ? -7.689 -2.417 9.764 1.00 94.06 92 ARG A N 1
ATOM 720 C CA . ARG A 1 92 ? -7.462 -1.632 8.544 1.00 94.06 92 ARG A CA 1
ATOM 721 C C . ARG A 1 92 ? -7.354 -2.560 7.344 1.00 94.06 92 ARG A C 1
ATOM 723 O O . ARG A 1 92 ? -6.707 -3.601 7.422 1.00 94.06 92 ARG A O 1
ATOM 730 N N . MET A 1 93 ? -7.956 -2.157 6.236 1.00 93.44 93 MET A N 1
ATOM 731 C CA . MET A 1 93 ? -7.871 -2.804 4.934 1.00 93.44 93 MET A CA 1
ATOM 732 C C . MET A 1 93 ? -7.162 -1.866 3.957 1.00 93.44 93 MET A C 1
ATOM 734 O O . MET A 1 93 ? -7.415 -0.664 3.944 1.00 93.44 93 MET A O 1
ATOM 738 N N . ARG A 1 94 ? -6.284 -2.411 3.112 1.00 91.88 94 ARG A N 1
ATOM 739 C CA . ARG A 1 94 ? -5.697 -1.664 1.994 1.00 91.88 94 ARG A CA 1
ATOM 740 C C . ARG A 1 94 ? -6.588 -1.838 0.771 1.00 91.88 94 ARG A C 1
ATOM 742 O O . ARG A 1 94 ? -6.724 -2.947 0.263 1.00 91.88 94 ARG A O 1
ATOM 749 N N . TYR A 1 95 ? -7.195 -0.753 0.315 1.00 89.88 95 TYR A N 1
ATOM 750 C CA . TYR A 1 95 ? -7.928 -0.705 -0.938 1.00 89.88 95 TYR A CA 1
ATOM 751 C C . TYR A 1 95 ? -7.057 -0.125 -2.029 1.00 89.88 95 TYR A C 1
ATOM 753 O O . TYR A 1 95 ? -6.376 0.882 -1.859 1.00 89.88 95 TYR A O 1
ATOM 761 N N . PHE A 1 96 ? -7.131 -0.754 -3.187 1.00 86.62 96 PHE A N 1
ATOM 762 C CA . PHE A 1 96 ? -6.426 -0.290 -4.354 1.00 86.62 96 PHE A CA 1
ATOM 763 C C . PHE A 1 96 ? -7.435 0.233 -5.374 1.00 86.62 96 PHE A C 1
ATOM 765 O O . PHE A 1 96 ? -8.242 -0.556 -5.875 1.00 86.62 96 PHE A O 1
ATOM 772 N N . PRO A 1 97 ? -7.412 1.536 -5.699 1.00 85.50 97 PRO A N 1
ATOM 773 C CA . PRO A 1 97 ? -8.368 2.112 -6.631 1.00 85.50 97 PRO A CA 1
ATOM 774 C C . PRO A 1 97 ? -8.325 1.436 -8.008 1.00 85.50 97 PRO A C 1
ATOM 776 O O . PRO A 1 97 ? -7.310 1.454 -8.703 1.00 85.50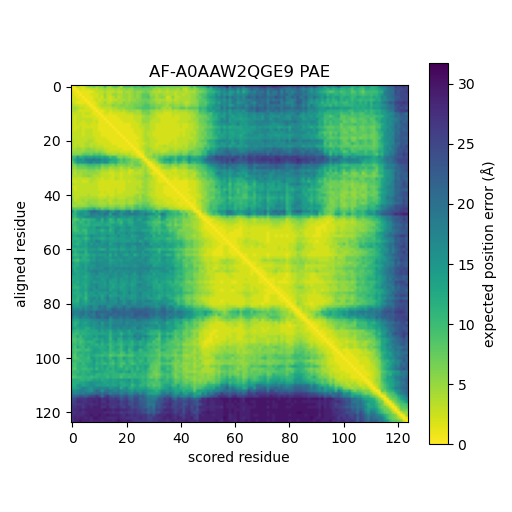 97 PRO A O 1
ATOM 779 N N . LEU A 1 98 ? -9.459 0.850 -8.409 1.00 85.75 98 LEU A N 1
ATOM 780 C CA . LEU A 1 98 ? -9.593 0.090 -9.657 1.00 85.75 98 LEU A CA 1
ATOM 781 C C . LEU A 1 98 ? -9.426 0.964 -10.905 1.00 85.75 98 LEU A C 1
ATOM 783 O O . LEU A 1 98 ? -8.696 0.592 -11.813 1.00 85.75 98 LEU A O 1
ATOM 787 N N . LYS A 1 99 ? -10.061 2.141 -10.952 1.00 84.44 99 LYS A N 1
ATOM 788 C CA . LYS A 1 99 ? -10.022 3.029 -12.131 1.00 84.44 99 LYS A CA 1
ATOM 789 C C . LYS A 1 99 ? -8.596 3.410 -12.572 1.00 84.44 99 LYS A C 1
ATOM 791 O O . LYS A 1 99 ? -8.256 3.107 -13.715 1.00 84.44 99 LYS A O 1
ATOM 796 N N . PRO A 1 100 ? -7.735 4.002 -11.716 1.00 82.44 100 PRO A N 1
ATOM 797 C CA . PRO A 1 100 ? -6.372 4.349 -12.126 1.00 82.44 100 PRO A CA 1
ATOM 798 C C . PRO A 1 100 ? -5.521 3.106 -12.413 1.00 82.44 100 PRO A C 1
ATOM 800 O O . PRO A 1 100 ? -4.642 3.150 -13.271 1.00 82.44 100 PRO A O 1
ATOM 803 N N . ARG A 1 101 ? -5.804 1.977 -11.746 1.00 80.88 101 ARG A N 1
ATOM 804 C CA . ARG A 1 101 ? -5.173 0.684 -12.040 1.00 80.88 101 ARG A CA 1
ATOM 805 C C . ARG A 1 101 ? -5.461 0.205 -13.452 1.00 80.88 101 ARG A C 1
ATOM 807 O O . ARG A 1 101 ? -4.533 -0.120 -14.183 1.00 80.88 101 ARG A O 1
ATOM 814 N N . LEU A 1 102 ? -6.733 0.192 -13.832 1.00 83.00 102 LEU A N 1
ATOM 815 C CA . LEU A 1 102 ? -7.175 -0.259 -15.146 1.00 83.00 102 LEU A CA 1
ATOM 816 C C . LEU A 1 102 ? -6.669 0.669 -16.251 1.00 83.00 102 LEU A C 1
ATOM 818 O O . LEU A 1 102 ? -6.185 0.182 -17.263 1.00 83.00 102 LEU A O 1
ATOM 822 N N . GLN A 1 103 ? -6.697 1.989 -16.043 1.00 84.38 103 GLN A N 1
ATOM 823 C CA . GLN A 1 103 ? -6.136 2.949 -17.001 1.00 84.38 103 GLN A CA 1
ATOM 824 C C . GLN A 1 103 ? -4.643 2.709 -17.249 1.00 84.38 103 GLN A C 1
ATOM 826 O O . GLN A 1 103 ? -4.221 2.627 -18.400 1.00 84.38 103 GLN A O 1
ATOM 831 N N . LYS A 1 104 ? -3.851 2.538 -16.182 1.00 80.25 104 LYS A N 1
ATOM 832 C CA . LYS A 1 104 ? -2.420 2.219 -16.284 1.00 80.25 104 LYS A CA 1
ATOM 833 C C . LYS A 1 104 ? -2.177 0.856 -16.929 1.00 80.25 104 LYS A C 1
ATOM 835 O O . LYS A 1 104 ? -1.310 0.750 -17.785 1.00 80.25 104 LYS A O 1
ATOM 840 N N . PHE A 1 105 ? -2.955 -0.165 -16.566 1.00 80.44 105 PHE A N 1
ATOM 841 C CA . PHE A 1 105 ? -2.862 -1.490 -17.179 1.00 80.44 105 PHE A CA 1
ATOM 842 C C . PHE A 1 105 ? -3.124 -1.425 -18.687 1.00 80.44 105 PHE A C 1
ATOM 844 O O . PHE A 1 105 ? -2.312 -1.912 -19.464 1.00 80.44 105 PHE A O 1
ATOM 851 N N . ILE A 1 106 ? -4.200 -0.755 -19.109 1.00 83.25 106 ILE A N 1
ATOM 852 C CA . ILE A 1 106 ? -4.532 -0.563 -20.527 1.00 83.25 106 ILE A CA 1
ATOM 853 C C . ILE A 1 106 ? -3.439 0.242 -21.243 1.00 83.25 106 ILE A C 1
ATOM 855 O O . ILE A 1 106 ? -3.068 -0.102 -22.361 1.00 83.25 106 ILE A O 1
ATOM 859 N N . HIS A 1 107 ? -2.904 1.292 -20.615 1.00 79.38 107 HIS A N 1
ATOM 860 C CA . HIS A 1 107 ? -1.802 2.086 -21.167 1.00 79.38 107 HIS A CA 1
ATOM 861 C C . HIS A 1 107 ? -0.540 1.240 -21.392 1.00 79.38 107 HIS A C 1
ATOM 863 O O . HIS A 1 107 ? 0.025 1.261 -22.480 1.00 79.38 107 HIS A O 1
ATOM 869 N N . VAL A 1 108 ? -0.133 0.453 -20.393 1.00 75.12 108 VAL A N 1
ATOM 870 C CA . VAL A 1 108 ? 1.012 -0.465 -20.497 1.00 75.12 108 VAL A CA 1
ATOM 871 C C . VAL A 1 108 ? 0.762 -1.515 -21.571 1.00 75.12 108 VAL A C 1
ATOM 873 O O . VAL A 1 108 ? 1.639 -1.769 -22.386 1.00 75.12 108 VAL A O 1
ATOM 876 N N . PHE A 1 109 ? -0.443 -2.081 -21.628 1.00 75.06 109 PHE A N 1
ATOM 877 C CA . PHE A 1 109 ? -0.795 -3.076 -22.635 1.00 75.06 109 PHE A CA 1
ATOM 878 C C . PHE A 1 109 ? -0.683 -2.511 -24.059 1.00 75.06 109 PHE A C 1
ATOM 880 O O . PHE A 1 109 ? -0.107 -3.158 -24.925 1.00 75.06 109 PHE A O 1
ATOM 887 N N . LYS A 1 110 ? -1.146 -1.273 -24.281 1.00 74.94 110 LYS A N 1
ATOM 888 C CA . LYS A 1 110 ? -1.035 -0.582 -25.576 1.00 74.94 110 LYS A CA 1
ATOM 889 C C . LYS A 1 110 ? 0.403 -0.216 -25.958 1.00 74.94 110 LYS A C 1
ATOM 891 O O . LYS A 1 110 ? 0.737 -0.265 -27.134 1.00 74.94 110 LYS A O 1
ATOM 896 N N . ASN A 1 111 ? 1.242 0.158 -24.992 1.00 67.38 111 ASN A N 1
ATOM 897 C CA . ASN A 1 111 ? 2.605 0.635 -25.263 1.00 67.38 111 ASN A CA 1
ATOM 898 C C . ASN A 1 111 ? 3.659 -0.482 -25.298 1.00 67.38 111 ASN A C 1
ATOM 900 O O . ASN A 1 111 ? 4.662 -0.360 -25.997 1.00 67.38 111 ASN A O 1
ATOM 904 N N . CYS A 1 112 ? 3.462 -1.572 -24.553 1.00 59.78 112 CYS A N 1
ATOM 905 C CA . CYS A 1 112 ? 4.381 -2.713 -24.540 1.00 59.78 112 CYS A CA 1
ATOM 906 C C . CYS A 1 112 ? 4.050 -3.764 -25.610 1.00 59.78 112 CYS A C 1
ATOM 908 O O . CYS A 1 112 ? 4.934 -4.534 -25.970 1.00 59.78 112 CYS A O 1
ATOM 910 N N . TYR A 1 113 ? 2.823 -3.781 -26.142 1.00 58.50 113 TYR A N 1
ATOM 911 C CA . TYR A 1 113 ? 2.425 -4.648 -27.253 1.00 58.50 113 TYR A CA 1
ATOM 912 C C . TYR A 1 113 ? 1.862 -3.807 -28.403 1.00 58.50 113 TYR A C 1
ATOM 914 O O . TYR A 1 113 ? 0.646 -3.707 -28.558 1.00 58.50 113 TYR A O 1
ATOM 922 N N . PRO A 1 114 ? 2.734 -3.196 -29.225 1.00 54.59 114 PRO A N 1
ATOM 923 C CA . PRO A 1 114 ? 2.309 -2.373 -30.354 1.00 54.59 114 PRO A CA 1
ATOM 924 C C . PRO A 1 114 ? 1.727 -3.183 -31.529 1.00 54.59 114 PRO A C 1
ATOM 926 O O . PRO A 1 114 ? 1.338 -2.585 -32.528 1.00 54.59 114 PRO A O 1
ATOM 929 N N . TYR A 1 115 ? 1.654 -4.521 -31.447 1.00 49.22 115 TYR A N 1
ATOM 930 C CA . TYR A 1 115 ? 1.050 -5.328 -32.509 1.00 49.22 115 TYR A CA 1
ATOM 931 C C . TYR A 1 115 ? -0.469 -5.124 -32.525 1.00 49.22 115 TYR A C 1
ATOM 933 O O . TYR A 1 115 ? -1.148 -5.320 -31.516 1.00 49.22 115 TYR A O 1
ATOM 941 N N . GLU A 1 116 ? -0.975 -4.694 -33.677 1.00 49.66 116 GLU A N 1
ATOM 942 C CA . GLU A 1 116 ? -2.350 -4.280 -33.940 1.00 49.66 116 GLU A CA 1
ATOM 943 C C . GLU A 1 116 ? -3.407 -5.184 -33.285 1.00 49.66 116 GLU A C 1
ATOM 945 O O . GLU A 1 116 ? -3.799 -6.221 -33.815 1.00 49.66 116 GLU A O 1
ATOM 950 N N . MET A 1 117 ? -3.987 -4.731 -32.175 1.00 43.88 117 MET A N 1
ATOM 951 C CA . MET A 1 117 ? -5.347 -5.127 -31.821 1.00 43.88 117 MET A CA 1
ATOM 952 C C . MET A 1 117 ? -6.309 -4.169 -32.514 1.00 43.88 117 MET A C 1
ATOM 954 O O . MET A 1 117 ? -6.944 -3.318 -31.888 1.00 43.88 117 MET A O 1
ATOM 958 N N . ALA A 1 1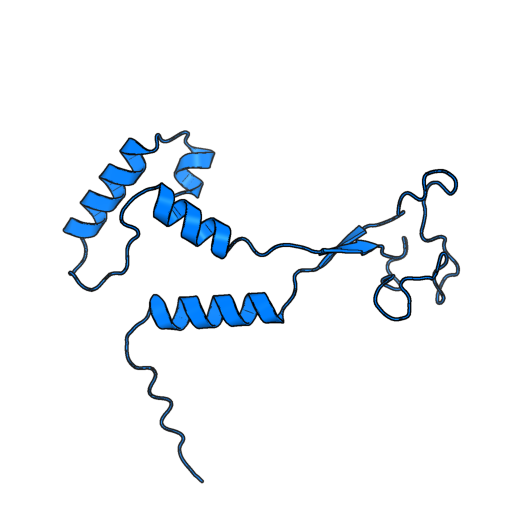18 ? -6.409 -4.309 -33.838 1.00 43.66 118 ALA A N 1
ATOM 959 C CA . ALA A 1 118 ? -7.582 -3.852 -34.556 1.00 43.66 118 ALA A CA 1
ATOM 960 C C . ALA A 1 118 ? -8.769 -4.661 -34.018 1.00 43.66 118 ALA A C 1
ATOM 962 O O . ALA A 1 118 ? -9.064 -5.758 -34.492 1.00 43.66 118 ALA A O 1
ATOM 963 N N . PHE A 1 119 ? -9.460 -4.126 -33.010 1.00 43.84 119 PHE A N 1
ATOM 964 C CA . PHE A 1 119 ? -10.845 -4.493 -32.755 1.00 43.84 119 PHE A CA 1
ATOM 965 C C . PHE A 1 119 ? -11.627 -4.076 -34.002 1.00 43.84 119 PHE A C 1
ATOM 967 O O . PHE A 1 119 ? -12.194 -2.986 -34.064 1.00 43.84 119 PHE A O 1
ATOM 974 N N . ARG A 1 120 ? -11.622 -4.928 -35.036 1.00 39.34 120 ARG A N 1
ATOM 975 C CA . ARG A 1 120 ? -12.654 -4.904 -36.064 1.00 39.34 120 ARG A CA 1
ATOM 976 C C . ARG A 1 120 ? -13.945 -5.185 -35.316 1.00 39.34 120 ARG A C 1
ATOM 978 O O . ARG A 1 120 ? -14.272 -6.334 -35.038 1.00 39.34 120 ARG A O 1
ATOM 985 N N . GLY A 1 121 ? -14.633 -4.117 -34.930 1.00 41.91 121 GLY A N 1
ATOM 986 C CA . GLY A 1 121 ? -16.035 -4.189 -34.583 1.00 41.91 121 GLY A CA 1
ATOM 987 C C . GLY A 1 121 ? -16.742 -4.797 -35.782 1.00 41.91 121 GLY A C 1
ATOM 988 O O . GLY A 1 121 ? -16.923 -4.142 -36.805 1.00 41.91 121 GLY A O 1
ATOM 989 N N . THR A 1 122 ? -17.080 -6.077 -35.688 1.00 45.69 122 THR A N 1
ATOM 990 C CA . THR A 1 122 ? -18.121 -6.663 -36.519 1.00 45.69 122 THR A CA 1
ATOM 991 C C . THR A 1 122 ? -19.406 -5.945 -36.132 1.00 45.69 122 THR A C 1
ATOM 993 O O . THR A 1 122 ? -20.023 -6.277 -35.118 1.00 45.69 122 THR A O 1
ATOM 996 N N . ASN A 1 123 ? -19.748 -4.903 -36.891 1.00 42.66 123 ASN A N 1
ATOM 997 C CA . ASN A 1 123 ? -21.080 -4.320 -36.871 1.00 42.66 123 ASN A CA 1
ATOM 998 C C . ASN A 1 123 ? -22.068 -5.434 -37.235 1.00 42.66 123 ASN A C 1
ATOM 1000 O O . ASN A 1 123 ? -21.935 -6.060 -38.289 1.00 42.66 123 ASN A O 1
ATOM 1004 N N . ARG A 1 124 ? -22.990 -5.707 -36.310 1.00 40.94 124 ARG A N 1
ATOM 1005 C CA . ARG A 1 124 ? -24.278 -6.325 -36.629 1.00 40.94 124 ARG A CA 1
ATOM 1006 C C . ARG A 1 124 ? -25.119 -5.356 -37.442 1.00 40.94 124 ARG A C 1
ATOM 1008 O O . ARG A 1 124 ? -24.970 -4.137 -37.202 1.00 40.94 124 ARG A O 1
#

Secondary structure (DSSP, 8-state):
-HHHHHHH---HHHHHHHHHHHHHHS-TT----SSHHHHHHHHHHHS---EEEEE-TTSS-EE-GGGGG-SB-TTT--BSEEETTTTEESEEEEE--HHHHHHHHHHHHHHH--S---------

Organism: Sesamum radiatum (NCBI:txid3008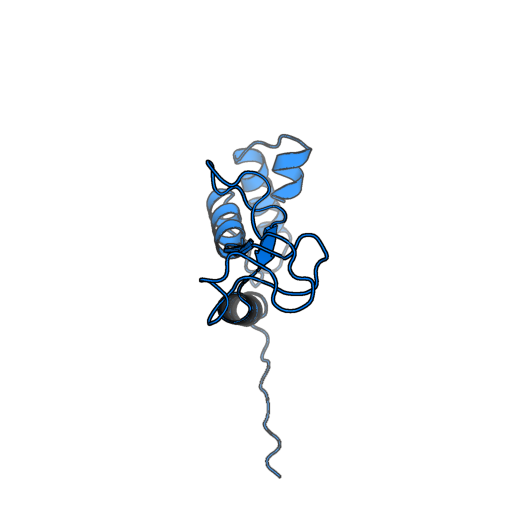43)

Sequence (124 aa):
MLQLKALCGWTNKSIDLLLELLRDSFPDNVNLPANYYEAQKITNDLAFTYETIDACPNSCMLFRGKDSGLDKCEICNASRYKDTEKKTAAKRMRYFPLKPRLQKFIHVFKNCYPYEMAFRGTNR

Nearest PDB structures (foldseek):
  7wpi-assembly1_A  TM=2.052E-01  e=9.965E+00  Staphylococcus aureus

pLDDT: mean 82.5, std 14.12, range [39.34, 95.94]